Protein AF-A0A815KJ08-F1 (afdb_monomer_lite)

Sequence (75 aa):
MPVNTDDRDAQRAIDYMSGARYKGDYKNGKRDGSGKLILNNGSFYEGQFVDNEKHGFGTYKWSNGSIYEGQFEYD

Organism: NCBI:txid392033

Structure (mmCIF, N/CA/C/O backbone):
data_AF-A0A815KJ08-F1
#
_entry.id   AF-A0A815KJ08-F1
#
loop_
_atom_site.group_PDB
_atom_site.id
_atom_site.type_symbol
_atom_site.label_atom_id
_atom_site.label_alt_id
_atom_site.label_comp_id
_atom_site.label_asym_id
_atom_site.label_entity_id
_atom_site.label_seq_id
_atom_site.pdbx_PDB_ins_code
_atom_site.Cartn_x
_atom_site.Cartn_y
_atom_site.Cartn_z
_atom_site.occupancy
_atom_site.B_iso_or_equiv
_atom_site.auth_seq_id
_atom_site.auth_comp_id
_atom_site.auth_asym_id
_atom_site.auth_atom_id
_atom_site.pdbx_PDB_model_num
ATOM 1 N N . MET A 1 1 ? 20.874 -24.101 20.518 1.00 36.88 1 MET A N 1
ATOM 2 C CA . MET A 1 1 ? 19.861 -24.954 19.860 1.00 36.88 1 MET A CA 1
ATOM 3 C C . MET A 1 1 ? 19.903 -24.631 18.373 1.00 36.88 1 MET A C 1
ATOM 5 O O . MET A 1 1 ? 19.757 -23.453 18.066 1.00 36.88 1 MET A O 1
ATOM 9 N N . PRO A 1 2 ? 20.204 -25.582 17.474 1.00 42.56 2 PRO A N 1
ATOM 10 C CA . PRO A 1 2 ? 20.299 -25.304 16.047 1.00 42.56 2 PRO A CA 1
ATOM 11 C C . PRO A 1 2 ? 18.926 -25.506 15.400 1.00 42.56 2 PRO A C 1
ATOM 13 O O . PRO A 1 2 ? 18.342 -26.580 15.516 1.00 42.56 2 PRO A O 1
ATOM 16 N N . VAL A 1 3 ? 18.403 -24.483 14.728 1.00 46.94 3 VAL A N 1
ATOM 17 C CA . VAL A 1 3 ? 17.322 -24.661 13.754 1.00 46.94 3 VAL A CA 1
ATOM 18 C C . VAL A 1 3 ? 17.963 -24.672 12.369 1.00 46.94 3 VAL A C 1
ATOM 20 O O . VAL A 1 3 ? 18.212 -23.637 11.761 1.00 46.94 3 VAL A O 1
ATOM 23 N N . ASN A 1 4 ? 18.312 -25.879 11.922 1.00 39.50 4 ASN A N 1
ATOM 24 C CA . ASN A 1 4 ? 18.459 -26.186 10.506 1.00 39.50 4 ASN A CA 1
ATOM 25 C C . ASN A 1 4 ? 17.104 -25.931 9.826 1.00 39.50 4 ASN A C 1
ATOM 27 O O . ASN A 1 4 ? 16.063 -26.318 10.357 1.00 39.50 4 ASN A O 1
ATOM 31 N N . THR A 1 5 ? 17.118 -25.282 8.669 1.00 40.25 5 THR A N 1
ATOM 32 C CA . THR A 1 5 ? 16.940 -25.931 7.358 1.00 40.25 5 THR A CA 1
ATOM 33 C C . THR A 1 5 ? 16.513 -24.844 6.378 1.00 40.25 5 THR A C 1
ATOM 35 O O . THR A 1 5 ? 15.472 -24.209 6.532 1.00 40.25 5 THR A O 1
ATOM 38 N N . ASP A 1 6 ? 17.398 -24.615 5.415 1.00 63.03 6 ASP A N 1
ATOM 39 C CA . ASP A 1 6 ? 17.121 -24.090 4.087 1.00 63.03 6 ASP A CA 1
ATOM 40 C C . ASP A 1 6 ? 15.767 -24.596 3.567 1.00 63.03 6 ASP A C 1
ATOM 42 O O . ASP A 1 6 ? 15.634 -25.747 3.177 1.00 63.03 6 ASP A O 1
ATOM 46 N N . ASP A 1 7 ? 14.736 -23.760 3.630 1.00 46.75 7 ASP A N 1
ATOM 47 C CA . ASP A 1 7 ? 13.456 -24.066 3.012 1.00 46.75 7 ASP A CA 1
ATOM 48 C C . ASP A 1 7 ? 12.784 -22.75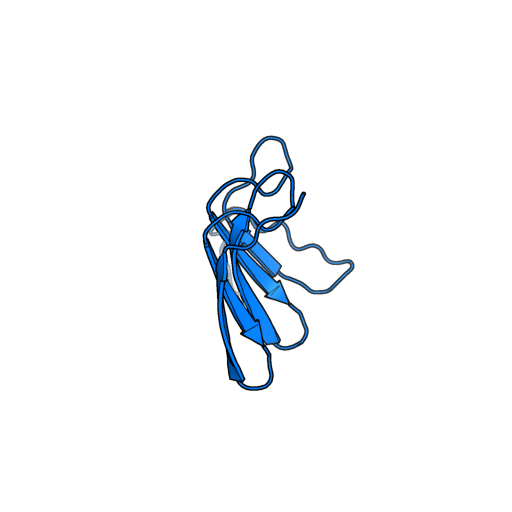0 2.616 1.00 46.75 7 ASP A C 1
ATOM 50 O O . ASP A 1 7 ? 12.233 -22.013 3.441 1.00 46.75 7 ASP A O 1
ATOM 54 N N . ARG A 1 8 ? 12.776 -22.529 1.297 1.00 51.88 8 ARG A N 1
ATOM 55 C CA . ARG A 1 8 ? 11.968 -21.565 0.53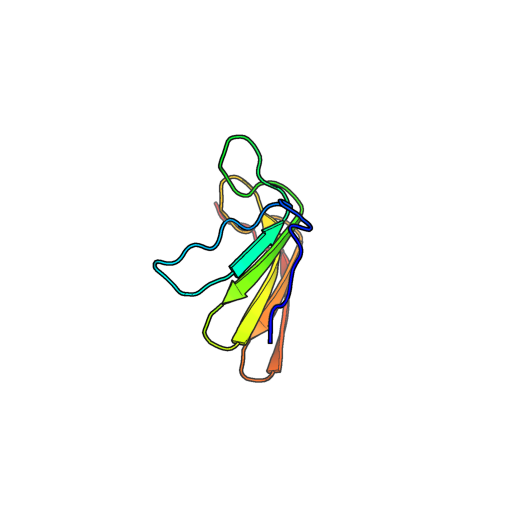4 1.00 51.88 8 ARG A CA 1
ATOM 56 C C . ARG A 1 8 ? 12.620 -20.208 0.292 1.00 51.88 8 ARG A C 1
ATOM 58 O O . ARG A 1 8 ? 12.165 -19.164 0.764 1.00 51.88 8 ARG A O 1
ATOM 65 N N . ASP A 1 9 ? 13.585 -20.257 -0.618 1.00 47.47 9 ASP A N 1
ATOM 66 C CA . ASP A 1 9 ? 13.866 -19.282 -1.680 1.00 47.47 9 ASP A CA 1
ATOM 67 C C . ASP A 1 9 ? 12.601 -18.906 -2.499 1.00 47.47 9 ASP A C 1
ATOM 69 O O . ASP A 1 9 ? 12.524 -19.027 -3.714 1.00 47.47 9 ASP A O 1
ATOM 73 N N . ALA A 1 10 ? 11.529 -18.490 -1.827 1.00 44.38 10 ALA A N 1
ATOM 74 C CA . ALA A 1 10 ? 10.293 -18.052 -2.453 1.00 44.38 10 ALA A CA 1
ATOM 75 C C . ALA A 1 10 ? 10.144 -16.545 -2.224 1.00 44.38 10 ALA A C 1
ATOM 77 O O . ALA A 1 10 ? 9.498 -16.101 -1.274 1.00 44.38 10 ALA A O 1
ATOM 78 N N . GLN A 1 11 ? 10.786 -15.770 -3.103 1.00 47.19 11 GLN A N 1
ATOM 79 C CA . GLN A 1 11 ? 10.373 -14.408 -3.478 1.00 47.19 11 GLN A CA 1
ATOM 80 C C . GLN A 1 11 ? 10.163 -13.435 -2.307 1.00 47.19 11 GLN A C 1
ATOM 82 O O . GLN A 1 11 ? 9.114 -12.807 -2.161 1.00 47.19 11 GLN A O 1
ATOM 87 N N . ARG A 1 12 ? 11.177 -13.276 -1.455 1.00 49.62 12 ARG A N 1
ATOM 88 C CA . ARG A 1 12 ? 11.175 -12.250 -0.404 1.00 49.62 12 ARG A CA 1
ATOM 89 C C . ARG A 1 12 ? 12.018 -11.059 -0.859 1.00 49.62 12 ARG A C 1
ATOM 91 O O . ARG A 1 12 ? 13.147 -10.914 -0.402 1.00 49.62 12 ARG A O 1
ATOM 98 N N . ALA A 1 13 ? 11.488 -10.187 -1.721 1.00 51.88 13 ALA A N 1
ATOM 99 C CA . ALA A 1 13 ? 12.082 -8.856 -1.870 1.00 51.88 13 ALA A CA 1
ATOM 100 C C . ALA A 1 13 ? 11.639 -8.019 -0.661 1.00 51.88 13 ALA A C 1
ATOM 102 O O . ALA A 1 13 ? 10.591 -7.370 -0.631 1.00 51.88 13 ALA A O 1
ATOM 103 N N . ILE A 1 14 ? 12.412 -8.156 0.414 1.00 52.56 14 ILE A N 1
ATOM 104 C CA . ILE A 1 14 ? 12.275 -7.335 1.609 1.00 52.56 14 ILE A CA 1
ATOM 105 C C . ILE A 1 14 ? 12.973 -6.021 1.279 1.00 52.56 14 ILE A C 1
ATOM 107 O O . ILE A 1 14 ? 14.199 -5.972 1.193 1.00 52.56 14 ILE A O 1
ATOM 111 N N . ASP A 1 15 ? 12.194 -4.963 1.077 1.00 52.91 15 ASP A N 1
ATOM 112 C CA . ASP A 1 15 ? 12.747 -3.627 0.900 1.00 52.91 15 ASP A CA 1
ATOM 113 C C . ASP A 1 15 ? 13.162 -3.100 2.284 1.00 52.91 15 ASP A C 1
ATOM 115 O O . ASP A 1 15 ? 12.385 -2.511 3.047 1.00 52.91 15 ASP A O 1
ATOM 119 N N . TYR A 1 16 ? 14.397 -3.439 2.668 1.00 47.78 16 TYR A N 1
ATOM 120 C CA . TYR A 1 16 ? 14.953 -3.171 3.996 1.00 47.78 16 TYR A CA 1
ATOM 121 C C . TYR A 1 16 ? 15.084 -1.674 4.311 1.00 47.78 16 TYR A C 1
ATOM 123 O O . TYR A 1 16 ? 15.226 -1.328 5.481 1.00 47.78 16 TYR A O 1
ATOM 131 N N . MET A 1 17 ? 14.966 -0.778 3.324 1.00 47.84 17 MET A N 1
ATOM 132 C CA . MET A 1 17 ? 15.007 0.668 3.565 1.00 47.84 17 MET A CA 1
ATOM 133 C C . MET A 1 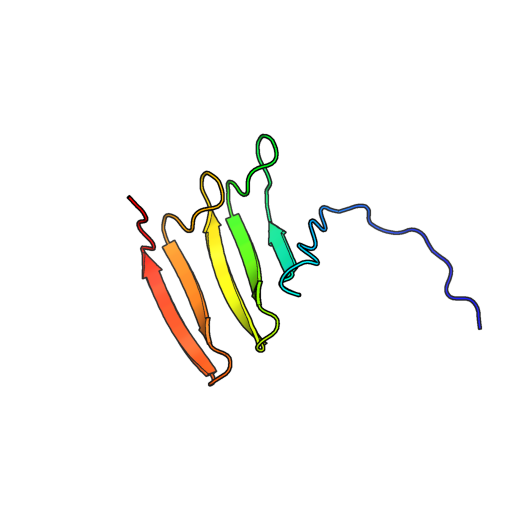17 ? 13.751 1.203 4.270 1.00 47.84 17 MET A C 1
ATOM 135 O O . MET A 1 17 ? 13.838 2.227 4.941 1.00 47.84 17 MET A O 1
ATOM 139 N N . SER A 1 18 ? 12.605 0.513 4.181 1.00 54.41 18 SER A N 1
ATOM 140 C CA . SER A 1 18 ? 11.346 0.957 4.817 1.00 54.41 18 SER A CA 1
ATOM 141 C C . SER A 1 18 ? 10.807 0.005 5.896 1.00 54.41 18 SER A C 1
ATOM 143 O O . SER A 1 18 ? 9.844 0.330 6.600 1.00 54.41 18 SER A O 1
ATOM 145 N N . GLY A 1 19 ? 11.387 -1.193 6.032 1.00 64.62 19 GLY A N 1
ATOM 146 C CA . GLY A 1 19 ? 10.858 -2.246 6.910 1.00 64.62 19 GLY A CA 1
ATOM 147 C C . GLY A 1 19 ? 9.519 -2.828 6.433 1.00 64.62 19 GLY A C 1
ATOM 148 O O . GLY A 1 19 ? 8.854 -3.547 7.179 1.00 64.62 19 GLY A O 1
ATOM 149 N N . ALA A 1 20 ? 9.115 -2.517 5.198 1.00 75.50 20 ALA A N 1
ATOM 150 C CA . ALA A 1 20 ? 7.931 -3.069 4.561 1.00 75.50 20 ALA A CA 1
ATOM 151 C C . ALA A 1 20 ? 8.280 -4.397 3.870 1.00 75.50 20 ALA A C 1
ATOM 153 O O . ALA A 1 20 ? 9.313 -4.533 3.217 1.00 75.50 20 ALA A O 1
ATOM 154 N N . ARG A 1 21 ? 7.417 -5.400 4.022 1.00 80.94 21 ARG A N 1
ATOM 155 C CA . ARG A 1 21 ? 7.549 -6.721 3.404 1.00 80.94 21 ARG A CA 1
ATOM 156 C C . ARG A 1 21 ? 6.541 -6.842 2.282 1.00 80.94 21 ARG A C 1
ATOM 158 O O . ARG A 1 21 ? 5.344 -6.884 2.546 1.00 80.94 21 ARG A O 1
ATOM 165 N N . TYR A 1 22 ? 7.013 -6.948 1.051 1.00 81.88 22 TYR A N 1
ATOM 166 C CA . TYR A 1 22 ? 6.158 -7.330 -0.061 1.00 81.88 22 TYR A CA 1
ATOM 167 C C . TYR A 1 22 ? 6.213 -8.842 -0.277 1.00 81.88 22 TYR A C 1
ATOM 169 O O . TYR A 1 22 ? 7.270 -9.461 -0.158 1.00 81.88 22 TYR A O 1
ATOM 177 N N . LYS A 1 23 ? 5.063 -9.434 -0.585 1.00 83.44 23 LYS A N 1
ATOM 178 C CA . LYS A 1 23 ? 4.922 -10.824 -1.003 1.00 83.44 23 LYS A CA 1
ATOM 179 C C . LYS A 1 23 ? 3.968 -10.877 -2.186 1.00 83.44 23 LYS A C 1
ATOM 181 O O . LYS A 1 23 ? 2.776 -10.665 -2.004 1.00 83.44 23 LYS A O 1
ATOM 186 N N . GLY A 1 24 ? 4.472 -11.182 -3.366 1.00 82.81 24 GLY A N 1
ATOM 187 C CA . GLY A 1 24 ? 3.667 -11.242 -4.577 1.00 82.81 24 GLY A CA 1
ATOM 188 C C . GLY A 1 24 ? 4.531 -11.498 -5.792 1.00 82.81 24 GLY A C 1
ATOM 189 O O . GLY A 1 24 ? 5.738 -11.724 -5.664 1.00 82.81 24 GLY A O 1
ATOM 190 N N . ASP A 1 25 ? 3.894 -11.434 -6.949 1.00 80.44 25 ASP A N 1
ATOM 191 C CA . ASP A 1 25 ? 4.560 -11.624 -8.223 1.00 80.44 25 ASP A CA 1
ATOM 192 C C . ASP A 1 25 ? 5.428 -10.415 -8.594 1.00 80.44 25 ASP A C 1
ATOM 194 O O . ASP A 1 25 ? 5.084 -9.244 -8.392 1.00 80.44 25 ASP A O 1
ATOM 198 N N . TYR A 1 26 ? 6.601 -10.729 -9.136 1.00 76.94 26 TYR A N 1
ATOM 199 C CA . TYR A 1 26 ? 7.503 -9.753 -9.719 1.00 76.94 26 TYR A CA 1
ATOM 200 C C . TYR A 1 26 ? 7.687 -10.097 -11.185 1.00 76.94 26 TYR A C 1
ATOM 202 O O . TYR A 1 26 ? 8.107 -11.205 -11.526 1.00 76.94 26 TYR A O 1
ATOM 210 N N . LYS A 1 27 ? 7.450 -9.124 -12.055 1.00 78.38 27 LYS A N 1
ATOM 211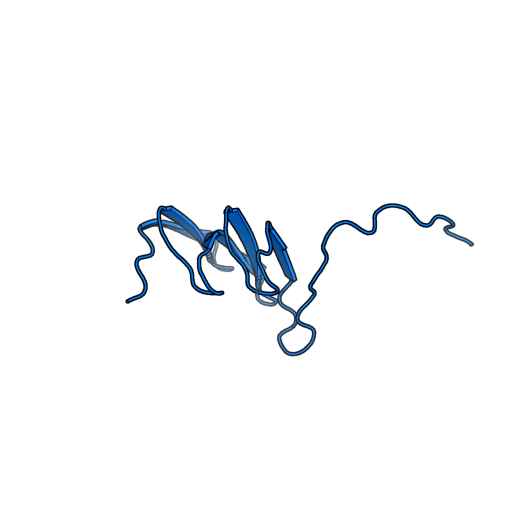 C CA . LYS A 1 27 ? 7.747 -9.233 -13.476 1.00 78.38 27 LYS A CA 1
ATOM 212 C C . LYS A 1 27 ? 8.843 -8.243 -13.810 1.00 78.38 27 LYS A C 1
ATOM 214 O O . LYS A 1 27 ? 8.742 -7.055 -13.523 1.00 78.38 27 LYS A O 1
ATOM 219 N N . ASN A 1 28 ? 9.919 -8.747 -14.405 1.00 80.38 28 ASN A N 1
ATOM 220 C CA . ASN A 1 28 ? 11.041 -7.923 -14.851 1.00 80.38 28 ASN A CA 1
ATOM 221 C C . ASN A 1 28 ? 11.687 -7.069 -13.732 1.00 80.38 28 ASN A C 1
ATOM 223 O O . ASN A 1 28 ? 12.118 -5.944 -13.969 1.00 80.38 28 ASN A O 1
ATOM 227 N N . GLY A 1 29 ? 11.707 -7.579 -12.494 1.00 77.50 29 GLY A N 1
ATOM 228 C CA . GLY A 1 29 ? 12.240 -6.859 -11.328 1.00 77.50 29 GLY A CA 1
ATOM 229 C C . GLY A 1 29 ? 11.316 -5.778 -10.751 1.00 77.50 29 GLY A C 1
ATOM 230 O O . GLY A 1 29 ? 11.706 -5.091 -9.811 1.00 77.50 29 GLY A O 1
ATOM 231 N N . LYS A 1 30 ? 10.091 -5.636 -11.271 1.00 79.00 30 LYS A N 1
ATOM 232 C CA . LYS A 1 30 ? 9.050 -4.747 -10.741 1.00 79.00 30 LYS A CA 1
ATOM 233 C C . LYS A 1 30 ? 7.889 -5.568 -10.188 1.00 79.00 30 LYS A C 1
ATOM 235 O O . LYS A 1 30 ? 7.655 -6.683 -10.646 1.00 79.00 30 LYS A O 1
ATOM 240 N N . ARG A 1 31 ? 7.173 -5.042 -9.193 1.00 81.88 31 ARG A N 1
ATOM 241 C CA . ARG A 1 31 ? 5.951 -5.681 -8.676 1.00 81.88 31 ARG A CA 1
ATOM 242 C C . ARG A 1 31 ? 4.876 -5.587 -9.749 1.00 81.88 31 ARG A C 1
ATOM 244 O O . ARG A 1 31 ? 4.507 -4.483 -10.142 1.00 81.88 31 ARG A O 1
ATOM 251 N N . ASP A 1 32 ? 4.427 -6.735 -10.224 1.00 83.81 32 ASP A N 1
ATOM 252 C CA . ASP A 1 32 ? 3.482 -6.847 -11.328 1.00 83.81 32 ASP A CA 1
ATOM 253 C C . ASP A 1 32 ? 2.677 -8.130 -11.137 1.00 83.81 32 ASP A C 1
ATOM 255 O O . ASP A 1 32 ? 3.251 -9.201 -10.947 1.00 83.81 32 ASP A O 1
ATOM 259 N N . GLY A 1 33 ? 1.354 -8.016 -11.151 1.00 84.25 33 GLY A N 1
ATOM 260 C CA . GLY A 1 33 ? 0.447 -9.087 -10.759 1.00 84.25 33 GLY A CA 1
ATOM 261 C C . GLY A 1 33 ? -0.112 -8.887 -9.354 1.00 84.25 33 GLY A C 1
ATOM 262 O O . GLY A 1 33 ? -0.188 -7.773 -8.845 1.00 84.25 33 GLY A O 1
ATOM 263 N N . SER A 1 34 ? -0.578 -9.960 -8.724 1.00 86.50 34 SER A N 1
ATOM 264 C CA . SER A 1 34 ? -1.221 -9.863 -7.410 1.00 86.50 34 SER A CA 1
ATOM 265 C C . SER A 1 34 ? -0.185 -9.959 -6.297 1.00 86.50 34 SER A C 1
ATOM 267 O O . SER A 1 34 ? 0.698 -10.815 -6.315 1.00 86.50 34 SER A O 1
ATOM 269 N N . GLY A 1 35 ? -0.294 -9.093 -5.296 1.00 88.19 35 GLY A N 1
ATOM 270 C CA . GLY A 1 35 ? 0.646 -9.092 -4.188 1.00 88.19 35 GLY A CA 1
ATOM 271 C C . GLY A 1 35 ? 0.073 -8.544 -2.898 1.00 88.19 35 GLY A C 1
ATOM 272 O O . GLY A 1 35 ? -0.982 -7.918 -2.855 1.00 88.19 35 GLY A O 1
ATOM 273 N N . LYS A 1 36 ? 0.821 -8.774 -1.825 1.00 88.31 36 LYS A N 1
ATOM 274 C CA . LYS A 1 36 ? 0.554 -8.293 -0.480 1.00 88.31 36 LYS A CA 1
ATOM 275 C C . LYS A 1 36 ? 1.749 -7.499 0.030 1.00 88.31 36 LYS A C 1
ATOM 277 O O . LYS A 1 36 ? 2.808 -8.057 0.305 1.00 88.31 36 LYS A O 1
ATOM 282 N N . LEU A 1 37 ? 1.574 -6.195 0.184 1.00 86.00 37 LEU A N 1
ATOM 283 C CA . LEU A 1 37 ? 2.536 -5.287 0.791 1.00 86.00 37 LEU A CA 1
ATOM 284 C C . LEU A 1 37 ? 2.184 -5.074 2.261 1.00 86.00 37 LEU A C 1
ATOM 286 O O . LEU A 1 37 ? 1.202 -4.417 2.573 1.00 86.00 37 LEU A O 1
ATOM 290 N N . ILE A 1 38 ? 3.000 -5.581 3.172 1.00 86.56 38 ILE A N 1
ATOM 291 C CA . ILE A 1 38 ? 2.876 -5.359 4.613 1.00 86.56 38 ILE A CA 1
ATOM 292 C C . ILE A 1 38 ? 3.823 -4.225 4.997 1.00 86.56 38 ILE A C 1
ATOM 294 O O . ILE A 1 38 ? 5.028 -4.320 4.790 1.00 86.56 38 ILE A O 1
ATOM 298 N N . LEU A 1 39 ? 3.293 -3.152 5.561 1.00 85.19 39 LEU A N 1
ATOM 299 C CA . LEU A 1 39 ? 4.050 -1.991 6.016 1.00 85.19 39 LEU A CA 1
ATOM 300 C C . LEU A 1 39 ? 4.529 -2.200 7.459 1.00 85.19 39 LEU A C 1
ATOM 302 O O . LEU A 1 39 ? 3.919 -2.948 8.226 1.00 85.19 39 LEU A O 1
ATOM 306 N N . ASN A 1 40 ? 5.607 -1.513 7.858 1.00 81.12 40 ASN A N 1
ATOM 307 C CA . ASN A 1 40 ? 6.152 -1.653 9.218 1.00 81.12 40 ASN A CA 1
ATOM 308 C C . ASN A 1 40 ? 5.151 -1.219 10.304 1.00 81.12 40 ASN A C 1
ATOM 310 O O . ASN A 1 40 ? 5.176 -1.740 11.415 1.00 81.12 40 ASN A O 1
ATOM 314 N N . ASN A 1 41 ? 4.240 -0.306 9.956 1.00 82.12 41 ASN A N 1
ATOM 315 C CA . ASN A 1 41 ? 3.248 0.242 10.871 1.00 82.12 41 ASN A CA 1
ATOM 316 C C . AS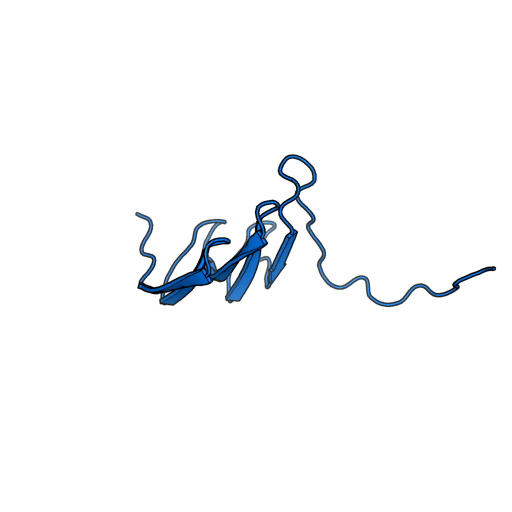N A 1 41 ? 2.129 -0.764 11.206 1.00 82.12 41 ASN A C 1
ATOM 318 O O . ASN A 1 41 ? 1.239 -0.425 11.977 1.00 82.12 41 ASN A O 1
ATOM 322 N N . GLY A 1 42 ? 2.147 -1.968 10.617 1.00 82.69 42 GLY A N 1
ATOM 323 C CA . GLY A 1 42 ? 1.118 -3.000 10.765 1.00 82.69 42 GLY A CA 1
ATOM 324 C C . GLY A 1 42 ? -0.018 -2.902 9.743 1.00 82.69 42 GLY A C 1
ATOM 325 O O . GLY A 1 42 ? -0.870 -3.787 9.690 1.00 82.69 42 GLY A O 1
ATOM 326 N N . SER A 1 43 ? -0.023 -1.859 8.912 1.00 90.19 43 SER A N 1
ATOM 327 C CA . SER A 1 43 ? -0.921 -1.763 7.761 1.00 90.19 43 SER A CA 1
ATOM 328 C C . SER A 1 43 ? -0.484 -2.756 6.690 1.00 90.19 43 SER A C 1
ATOM 330 O O . SER A 1 43 ? 0.702 -3.054 6.553 1.00 90.19 43 SER A O 1
ATOM 332 N N . PHE A 1 44 ? -1.416 -3.245 5.887 1.00 90.31 44 PHE A N 1
ATOM 333 C CA . PHE A 1 44 ? -1.075 -4.009 4.698 1.00 90.31 44 PHE A CA 1
ATOM 334 C C . PHE A 1 44 ? -1.988 -3.646 3.541 1.00 90.31 44 PHE A C 1
ATOM 336 O O . PHE A 1 44 ? -3.144 -3.298 3.730 1.00 90.31 44 PHE A O 1
ATOM 343 N N . TYR A 1 45 ? -1.464 -3.769 2.336 1.00 89.75 45 TYR A N 1
ATOM 344 C CA . TYR A 1 4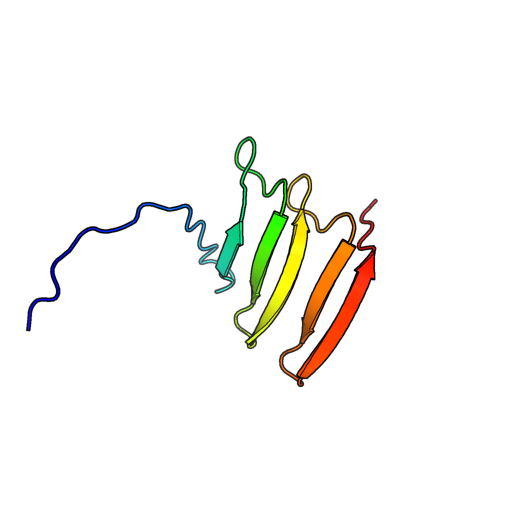5 ? -2.216 -3.712 1.101 1.00 89.75 45 TYR A CA 1
ATOM 345 C C . TYR A 1 45 ? -2.164 -5.079 0.441 1.00 89.75 45 TYR A C 1
ATOM 347 O O . TYR A 1 45 ? -1.095 -5.674 0.372 1.00 89.75 45 TYR A O 1
ATOM 355 N N . GLU A 1 46 ? -3.284 -5.564 -0.060 1.00 92.19 46 GLU A N 1
ATOM 356 C CA . GLU A 1 46 ? -3.386 -6.787 -0.842 1.00 92.19 46 GLU A CA 1
ATOM 357 C C . GLU A 1 46 ? -4.170 -6.476 -2.108 1.00 92.19 46 GLU A C 1
ATOM 359 O O . GLU A 1 46 ? -5.292 -6.007 -2.023 1.00 92.19 46 GLU A O 1
ATOM 364 N N . GLY A 1 47 ? -3.589 -6.671 -3.281 1.00 91.31 47 GLY A N 1
ATOM 365 C CA . GLY A 1 47 ? -4.251 -6.293 -4.523 1.00 91.31 47 GLY A CA 1
ATOM 366 C C . GLY A 1 47 ? -3.345 -6.452 -5.723 1.00 91.31 47 GLY A C 1
ATOM 367 O O . GLY A 1 47 ? -2.252 -7.018 -5.617 1.00 91.31 47 GLY A O 1
ATOM 368 N N . GLN A 1 48 ? -3.798 -5.945 -6.864 1.00 88.81 48 GLN A N 1
ATOM 369 C CA . GLN A 1 48 ? -2.981 -5.963 -8.066 1.00 88.81 48 GLN A CA 1
ATOM 370 C C . GLN A 1 48 ? -1.938 -4.840 -8.022 1.00 88.81 48 GLN A C 1
ATOM 372 O O . GLN A 1 48 ? -2.126 -3.769 -7.434 1.00 88.81 48 GLN A O 1
ATOM 377 N N . PHE A 1 49 ? -0.796 -5.140 -8.615 1.00 86.56 49 PHE A N 1
ATOM 378 C CA . PHE A 1 49 ? 0.325 -4.254 -8.819 1.00 86.56 49 PHE A CA 1
ATOM 379 C C . PHE A 1 49 ? 0.689 -4.272 -10.295 1.00 86.56 49 PHE A C 1
ATOM 381 O O . PHE A 1 49 ? 0.615 -5.321 -10.933 1.00 86.56 49 PHE A O 1
ATOM 388 N N . VAL A 1 50 ? 1.083 -3.125 -10.824 1.00 85.81 50 VAL A N 1
ATOM 389 C CA . VAL A 1 50 ? 1.619 -2.971 -12.177 1.00 85.81 50 VAL A CA 1
ATOM 390 C C . VAL A 1 50 ? 2.758 -1.966 -12.070 1.00 85.81 50 VAL A C 1
ATOM 392 O O . VAL A 1 50 ? 2.592 -0.915 -11.465 1.00 85.81 50 VAL A O 1
ATOM 395 N N . ASP A 1 51 ? 3.938 -2.305 -12.585 1.00 82.88 51 ASP A N 1
ATOM 396 C CA . ASP A 1 51 ? 5.124 -1.428 -12.568 1.00 82.88 51 ASP A CA 1
ATOM 397 C C . ASP A 1 51 ? 5.562 -0.900 -11.175 1.00 82.88 51 ASP A C 1
ATOM 399 O O . ASP A 1 51 ? 6.113 0.184 -11.057 1.00 82.88 51 ASP A O 1
ATOM 403 N N . ASN A 1 52 ? 5.405 -1.680 -10.096 1.00 80.00 52 ASN A N 1
ATOM 404 C CA . ASN A 1 52 ? 5.568 -1.249 -8.687 1.00 80.00 52 ASN A CA 1
ATOM 405 C C . ASN A 1 52 ? 4.440 -0.401 -8.094 1.00 80.00 52 ASN A C 1
ATOM 407 O O . ASN A 1 52 ? 4.468 -0.130 -6.887 1.00 80.00 52 ASN A O 1
ATOM 411 N N . GLU A 1 53 ? 3.431 -0.061 -8.879 1.00 81.38 53 GLU A N 1
ATOM 412 C CA . GLU A 1 53 ? 2.305 0.758 -8.454 1.00 81.38 53 GLU A CA 1
ATOM 413 C C . GLU A 1 53 ? 1.081 -0.101 -8.169 1.00 81.38 53 GLU A C 1
ATOM 415 O O . GLU A 1 53 ? 0.959 -1.227 -8.645 1.00 81.38 53 GLU A O 1
ATOM 420 N N . LYS A 1 54 ? 0.194 0.401 -7.310 1.00 86.00 54 LYS A N 1
ATOM 421 C CA . LYS A 1 54 ? -1.046 -0.291 -6.953 1.00 86.00 54 LYS A CA 1
ATOM 422 C C . LYS A 1 54 ? -2.045 -0.060 -8.074 1.00 86.00 54 LYS A C 1
ATOM 424 O O . LYS A 1 54 ? -2.352 1.088 -8.370 1.00 86.00 54 LYS A O 1
ATOM 429 N N . HIS A 1 55 ? -2.533 -1.137 -8.667 1.00 86.12 55 HIS A N 1
ATOM 430 C CA . HIS A 1 55 ? -3.451 -1.073 -9.794 1.00 86.12 55 HIS A CA 1
ATOM 431 C C . HIS A 1 55 ? -4.663 -1.981 -9.555 1.00 86.12 55 HIS A C 1
ATOM 433 O O . HIS A 1 55 ? -4.616 -2.870 -8.704 1.00 86.12 55 HIS A O 1
ATOM 439 N N . GLY A 1 56 ? -5.734 -1.797 -10.327 1.00 86.44 56 GLY A N 1
ATOM 440 C CA . GLY A 1 56 ? -6.914 -2.658 -10.290 1.00 86.44 56 GLY A CA 1
ATOM 441 C C . GLY A 1 56 ? -7.604 -2.677 -8.925 1.00 86.44 56 GLY A C 1
ATOM 442 O O . GLY A 1 56 ? -7.560 -1.709 -8.177 1.00 86.44 56 GLY A O 1
ATOM 443 N N . PHE A 1 57 ? -8.275 -3.776 -8.586 1.00 88.44 57 PHE A N 1
ATOM 444 C CA . PHE A 1 57 ? -8.917 -3.906 -7.276 1.00 88.44 57 PHE A CA 1
ATOM 445 C C . PHE A 1 57 ? -7.917 -4.345 -6.203 1.00 88.44 57 PHE A C 1
ATOM 447 O O . PHE A 1 57 ? -7.074 -5.222 -6.419 1.00 88.44 57 PHE A O 1
ATOM 454 N N . GLY A 1 58 ? -8.049 -3.757 -5.018 1.00 91.12 58 GLY A N 1
ATOM 455 C CA . GLY A 1 58 ? -7.248 -4.111 -3.859 1.00 91.12 58 GLY A CA 1
ATOM 456 C C . GLY A 1 58 ? -7.947 -3.820 -2.538 1.00 91.12 58 GLY A C 1
ATOM 457 O O . GLY A 1 58 ? -8.969 -3.139 -2.465 1.00 91.12 58 GLY A O 1
ATOM 458 N N . THR A 1 59 ? -7.339 -4.329 -1.480 1.00 93.25 59 THR A N 1
ATOM 459 C CA . THR A 1 59 ? -7.730 -4.197 -0.086 1.00 93.25 59 THR A CA 1
ATOM 460 C C . THR A 1 59 ? -6.575 -3.562 0.672 1.00 93.25 59 THR A C 1
ATOM 462 O O . THR A 1 59 ? -5.525 -4.173 0.873 1.00 93.25 59 THR A O 1
ATOM 465 N N . TYR A 1 60 ? -6.753 -2.333 1.135 1.00 91.81 60 TYR A N 1
ATOM 466 C CA . TYR A 1 60 ? -5.830 -1.677 2.046 1.00 91.81 60 TYR A CA 1
ATOM 467 C C . TYR A 1 60 ? -6.374 -1.751 3.470 1.00 91.81 60 TYR A C 1
ATOM 469 O O . TYR A 1 60 ? -7.413 -1.177 3.779 1.00 91.81 60 TYR A O 1
ATOM 477 N N . LYS A 1 61 ? -5.653 -2.414 4.368 1.00 93.44 61 LYS A N 1
ATOM 478 C CA . LYS A 1 61 ? -5.924 -2.407 5.802 1.00 93.44 61 LYS A CA 1
ATOM 479 C C . LYS A 1 61 ? -4.944 -1.492 6.514 1.00 93.44 61 LYS A C 1
ATOM 481 O O . LYS A 1 61 ? -3.736 -1.711 6.464 1.00 93.44 61 LYS A O 1
ATOM 486 N N . TRP A 1 62 ? -5.463 -0.500 7.223 1.00 91.56 62 TRP A N 1
ATOM 487 C CA . TRP A 1 62 ? -4.668 0.348 8.101 1.00 91.56 62 TRP A CA 1
ATOM 488 C C . TRP A 1 62 ? -4.441 -0.323 9.455 1.00 91.56 62 TRP A C 1
ATOM 490 O O . TRP A 1 62 ? -5.226 -1.151 9.920 1.00 91.56 62 TRP A O 1
ATOM 500 N N . SER A 1 63 ? -3.374 0.090 10.127 1.00 89.25 63 SER A N 1
ATOM 501 C CA . SER A 1 63 ? -3.036 -0.362 11.477 1.00 89.25 63 SER A CA 1
ATOM 502 C C . SER A 1 63 ? -4.070 0.017 12.542 1.00 89.25 63 SER A C 1
ATOM 504 O O . SER A 1 63 ? -4.125 -0.631 13.582 1.00 89.25 63 SER A O 1
ATOM 506 N N . ASN A 1 64 ? -4.933 1.006 12.279 1.00 88.75 64 ASN A N 1
ATOM 507 C CA . ASN A 1 64 ? -6.066 1.348 13.148 1.00 88.75 64 ASN A CA 1
ATOM 508 C C . ASN A 1 64 ? -7.244 0.347 13.041 1.00 88.75 64 ASN A C 1
ATOM 510 O O . ASN A 1 64 ? -8.217 0.484 13.776 1.00 88.75 64 ASN A O 1
ATOM 514 N N . GLY A 1 65 ? -7.184 -0.628 12.123 1.00 87.88 65 GLY A N 1
ATOM 515 C CA . GLY A 1 65 ? -8.252 -1.597 11.864 1.00 87.88 65 GLY A CA 1
ATOM 516 C C . GLY A 1 65 ? -9.219 -1.223 10.736 1.00 87.88 65 GLY A C 1
ATOM 517 O O . GLY A 1 65 ? -9.991 -2.083 10.316 1.00 87.88 65 GLY A O 1
ATOM 518 N N . SER A 1 66 ? -9.155 -0.001 10.205 1.00 93.50 66 SER A N 1
ATOM 519 C CA . SER A 1 66 ? -9.870 0.404 8.995 1.00 93.50 66 SER A CA 1
ATOM 520 C C . SER A 1 66 ? -9.432 -0.463 7.818 1.00 93.50 66 SER A C 1
ATOM 522 O O . SER A 1 66 ? -8.256 -0.809 7.679 1.00 93.50 66 SER A O 1
ATOM 524 N N . ILE A 1 67 ? -10.385 -0.797 6.959 1.00 93.31 67 ILE A N 1
ATOM 525 C CA . ILE A 1 67 ? -10.166 -1.547 5.728 1.00 93.31 67 ILE A CA 1
ATOM 526 C C . ILE A 1 67 ? -10.811 -0.741 4.607 1.00 93.31 67 ILE A C 1
ATOM 528 O O . ILE A 1 67 ? -11.910 -0.216 4.771 1.00 93.31 67 ILE A O 1
ATOM 532 N N . TYR A 1 68 ? -10.109 -0.621 3.494 1.00 91.44 68 TYR A N 1
ATOM 533 C CA . TYR A 1 68 ? -10.607 -0.037 2.265 1.00 91.44 68 TYR A CA 1
ATOM 534 C C . TYR A 1 68 ? -10.470 -1.060 1.161 1.00 91.44 68 TYR A C 1
ATOM 536 O O . TYR A 1 68 ? -9.374 -1.549 0.902 1.00 91.44 68 TYR A O 1
ATOM 544 N N . GLU A 1 69 ? -11.586 -1.366 0.524 1.00 93.94 69 GLU A N 1
ATOM 545 C CA . GLU A 1 69 ? -11.667 -2.266 -0.615 1.00 93.94 69 GLU A CA 1
ATOM 546 C C . GLU A 1 69 ? -12.218 -1.467 -1.783 1.00 93.94 69 GLU A C 1
ATOM 548 O O . GLU A 1 69 ? -13.299 -0.885 -1.691 1.00 93.94 69 GLU A O 1
ATOM 553 N N . GLY A 1 70 ? -11.448 -1.386 -2.859 1.00 91.62 70 GLY A N 1
ATOM 554 C CA . GLY A 1 70 ? -11.799 -0.547 -3.993 1.00 91.62 70 GLY A CA 1
ATOM 555 C C . GLY A 1 70 ? -10.816 -0.688 -5.141 1.00 91.62 70 GLY A C 1
ATOM 556 O O . GLY A 1 70 ? -9.864 -1.469 -5.069 1.00 91.62 70 GLY A O 1
ATOM 557 N N . GLN A 1 71 ? -11.063 0.071 -6.205 1.00 88.69 71 GLN A N 1
ATOM 558 C CA . GLN A 1 71 ? -10.103 0.206 -7.292 1.00 88.69 71 GLN A CA 1
ATOM 559 C C . GLN A 1 71 ? -9.017 1.204 -6.910 1.00 88.69 71 GLN A C 1
ATOM 561 O O . GLN A 1 71 ? -9.290 2.339 -6.527 1.00 88.69 71 GLN A O 1
ATOM 566 N N . PHE A 1 72 ? -7.781 0.753 -7.035 1.00 84.44 72 PHE A N 1
ATOM 567 C CA . PHE A 1 72 ? -6.577 1.549 -7.030 1.00 84.44 72 PHE A CA 1
ATOM 568 C C . PHE A 1 72 ? -6.219 1.777 -8.490 1.00 84.44 72 PHE A C 1
ATOM 570 O O . PHE A 1 72 ? -5.775 0.866 -9.176 1.00 84.44 72 PHE A O 1
ATOM 577 N N . GLU A 1 73 ? -6.467 2.979 -8.979 1.00 75.12 73 GLU A N 1
ATOM 578 C CA . GLU A 1 73 ? -6.007 3.411 -10.290 1.00 75.12 73 GLU A CA 1
ATOM 579 C C . GLU A 1 73 ? -4.940 4.472 -10.020 1.00 75.12 73 GLU A C 1
ATOM 581 O O . GLU A 1 73 ? -5.234 5.528 -9.461 1.00 75.12 73 GLU A O 1
ATOM 586 N N . TYR A 1 74 ? -3.682 4.123 -10.272 1.00 67.25 74 TYR A N 1
ATOM 587 C CA . TYR A 1 74 ? -2.601 5.096 -10.397 1.00 67.25 74 TYR A CA 1
ATOM 588 C C . TYR A 1 74 ? -2.462 5.412 -11.894 1.00 67.25 74 TYR A C 1
ATOM 590 O O . TYR A 1 74 ? -2.449 4.473 -12.695 1.00 67.25 74 TYR A O 1
ATOM 598 N N . ASP A 1 75 ? -2.442 6.705 -12.230 1.00 51.78 75 ASP A N 1
ATOM 599 C CA . ASP A 1 75 ? -2.124 7.264 -13.557 1.00 51.78 75 ASP A CA 1
ATOM 600 C C . ASP A 1 75 ? -0.621 7.552 -13.658 1.00 51.78 75 ASP A C 1
ATOM 602 O O . ASP A 1 75 ? -0.079 8.121 -12.676 1.00 51.78 75 ASP A O 1
#

Radius of gyration: 14.15 Å; chains: 1; bounding box: 32×34×35 Å

pLDDT: mean 75.82, std 17.21, range [36.88, 93.94]

Secondary structure (DSSP, 8-state):
-------------EETTTTEEEEEEEETTEEEEEEEEE-TTS-EEEEEEETTEEEEEEEEEPTTS-EEEEE----

InterPro domains:
  IPR003409 MORN repeat [PF02493] (22-43)
  IPR003409 MORN repeat [PF02493] (45-66)
  IPR003409 MORN repeat [SM00698] (20-41)
  IPR003409 MORN repeat [SM00698] (43-64)

Foldseek 3Di:
DDDDDDDDPQDFPQPVVFRKTKHADDDPNEQAAWIKIQGPQRKIKTAGDDRNAGAQWIWTADNVGDIDTDGDDDD